Protein AF-A0A1V2YC68-F1 (afdb_monomer)

Mean predicted aligned error: 4.71 Å

Structure (mmCIF, N/CA/C/O backbone):
data_AF-A0A1V2YC68-F1
#
_entry.id   AF-A0A1V2YC68-F1
#
loop_
_atom_site.group_PDB
_atom_site.id
_atom_site.type_symbol
_atom_site.label_atom_id
_atom_site.label_alt_id
_atom_site.label_comp_id
_atom_site.label_asym_id
_atom_site.label_entity_id
_atom_site.label_seq_id
_atom_site.pdbx_PDB_ins_code
_atom_site.Cartn_x
_atom_site.Cartn_y
_atom_site.Cartn_z
_atom_site.occupancy
_atom_site.B_iso_or_equiv
_atom_site.auth_seq_id
_atom_site.auth_comp_id
_atom_site.auth_asym_id
_atom_site.auth_atom_id
_atom_site.pdbx_PDB_model_num
ATOM 1 N N . MET A 1 1 ? 6.110 22.430 -23.382 1.00 54.34 1 MET A N 1
ATOM 2 C CA . MET A 1 1 ? 4.804 21.803 -23.679 1.00 54.34 1 MET A CA 1
ATOM 3 C C . MET A 1 1 ? 4.630 20.615 -22.750 1.00 54.34 1 MET A C 1
ATOM 5 O O . MET A 1 1 ? 5.574 19.846 -22.605 1.00 54.34 1 MET A O 1
ATOM 9 N N . SER A 1 2 ? 3.486 20.518 -22.074 1.00 73.69 2 SER A N 1
ATOM 10 C CA . SER A 1 2 ? 3.142 19.363 -21.235 1.00 73.69 2 SER A CA 1
ATOM 11 C C . SER A 1 2 ? 2.973 18.129 -22.126 1.00 73.69 2 SER A C 1
ATOM 13 O O . SER A 1 2 ? 2.282 18.216 -23.138 1.00 73.69 2 SER A O 1
ATOM 15 N N . LYS A 1 3 ? 3.632 17.015 -21.791 1.00 78.12 3 LYS A N 1
ATOM 16 C CA . LYS A 1 3 ? 3.426 15.729 -22.472 1.00 78.12 3 LYS A CA 1
ATOM 17 C C . LYS A 1 3 ? 2.220 15.021 -21.865 1.00 78.12 3 LYS A C 1
ATOM 19 O O . LYS A 1 3 ? 2.013 15.072 -20.653 1.00 78.12 3 LYS A O 1
ATOM 24 N N . THR A 1 4 ? 1.449 14.327 -22.689 1.00 88.31 4 THR A N 1
ATOM 25 C CA . THR A 1 4 ? 0.332 13.497 -22.229 1.00 88.31 4 THR A CA 1
ATOM 26 C C . THR A 1 4 ? 0.833 12.260 -21.475 1.00 88.31 4 THR A C 1
ATOM 28 O O . THR A 1 4 ? 1.959 11.797 -21.672 1.00 88.31 4 THR A O 1
ATOM 31 N N . SER A 1 5 ? -0.026 11.664 -20.640 1.00 80.19 5 SER A N 1
ATOM 32 C CA . SER A 1 5 ? 0.285 10.403 -19.941 1.00 80.19 5 SER A CA 1
ATOM 33 C C . SER A 1 5 ? 0.699 9.286 -20.913 1.00 80.19 5 SER A C 1
ATOM 35 O O . SER A 1 5 ? 1.611 8.510 -20.627 1.00 80.19 5 SER A O 1
ATOM 37 N N . LYS A 1 6 ? 0.082 9.239 -22.101 1.00 82.56 6 LYS A N 1
ATOM 38 C CA . LYS A 1 6 ? 0.403 8.253 -23.139 1.00 82.56 6 LYS A CA 1
ATOM 39 C C . LYS A 1 6 ? 1.816 8.448 -23.693 1.00 82.56 6 LYS A C 1
ATOM 41 O O . LYS A 1 6 ? 2.565 7.482 -23.779 1.00 82.56 6 LYS A O 1
ATOM 46 N N . GLU A 1 7 ? 2.194 9.685 -24.004 1.00 85.81 7 GLU A N 1
ATOM 47 C CA . GLU A 1 7 ? 3.536 10.011 -24.507 1.00 85.81 7 GLU A CA 1
ATOM 48 C C . GLU A 1 7 ? 4.626 9.801 -23.452 1.00 85.81 7 GLU A C 1
ATOM 50 O O . GLU A 1 7 ? 5.757 9.457 -23.794 1.00 85.81 7 GLU A O 1
ATOM 55 N N . ALA A 1 8 ? 4.299 9.988 -22.170 1.00 81.94 8 ALA A N 1
ATOM 56 C CA . ALA A 1 8 ? 5.217 9.690 -21.077 1.00 81.94 8 ALA A CA 1
ATOM 57 C C . ALA A 1 8 ? 5.533 8.187 -21.000 1.00 81.94 8 ALA A C 1
ATOM 59 O O . ALA A 1 8 ? 6.696 7.824 -20.846 1.00 81.94 8 ALA A O 1
ATOM 60 N N . LYS A 1 9 ? 4.530 7.313 -21.180 1.00 77.94 9 LYS A N 1
ATOM 61 C CA . LYS A 1 9 ? 4.709 5.847 -21.157 1.00 77.94 9 LYS A CA 1
ATOM 62 C C . LYS A 1 9 ? 5.584 5.324 -22.296 1.00 77.94 9 LYS A C 1
ATOM 64 O O . LYS A 1 9 ? 6.279 4.331 -22.123 1.00 77.94 9 LYS A O 1
ATOM 69 N N . THR A 1 10 ? 5.558 5.976 -23.455 1.00 81.50 10 THR A N 1
ATOM 70 C CA . THR A 1 10 ? 6.338 5.570 -24.636 1.00 81.50 10 THR A CA 1
ATOM 71 C C . THR A 1 10 ? 7.649 6.339 -24.771 1.00 81.50 10 THR A C 1
ATOM 73 O O . THR A 1 10 ? 8.240 6.372 -25.849 1.00 81.50 10 THR A O 1
ATOM 76 N N . TYR A 1 11 ? 8.096 7.018 -23.715 1.00 85.88 11 TYR A N 1
ATOM 77 C CA . TYR A 1 11 ? 9.286 7.847 -23.792 1.00 85.88 11 TYR A CA 1
ATOM 78 C C . TYR A 1 11 ? 10.543 6.981 -23.930 1.00 85.88 11 TYR A C 1
ATOM 80 O O . TYR A 1 11 ? 10.896 6.254 -23.009 1.00 85.88 11 TYR A O 1
ATOM 88 N N . GLU A 1 12 ? 11.241 7.088 -25.065 1.00 82.00 12 GLU A N 1
ATOM 89 C CA . GLU A 1 12 ? 12.400 6.238 -25.400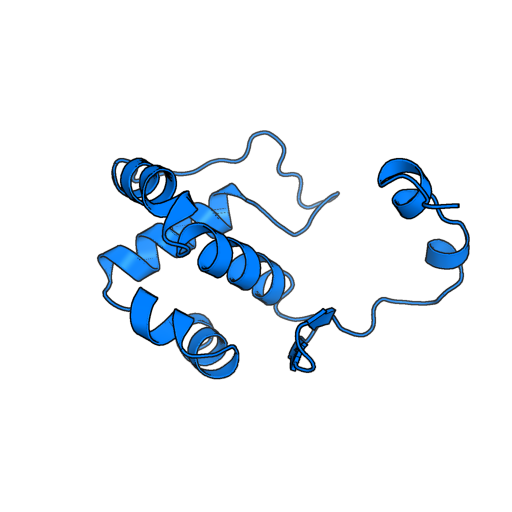 1.00 82.00 12 GLU A CA 1
ATOM 90 C C . GLU A 1 12 ? 13.488 6.212 -24.322 1.00 82.00 12 GLU A C 1
ATOM 92 O O . GLU A 1 12 ? 14.072 5.161 -24.071 1.00 82.00 12 GLU A O 1
ATOM 97 N N . LYS A 1 13 ? 13.711 7.322 -23.600 1.00 81.62 13 LYS A N 1
ATOM 98 C CA . LYS A 1 13 ? 14.708 7.322 -22.519 1.00 81.62 13 LYS A CA 1
ATOM 99 C C . LYS A 1 13 ? 14.389 6.313 -21.415 1.00 81.62 13 LYS A C 1
ATOM 101 O O . LYS A 1 13 ? 15.320 5.803 -20.814 1.00 81.62 13 LYS A O 1
ATOM 106 N N . LEU A 1 14 ? 13.121 5.960 -21.189 1.00 78.69 14 LEU A N 1
ATOM 107 C CA . LEU A 1 14 ? 12.759 4.918 -20.221 1.00 78.69 14 LEU A CA 1
ATOM 108 C C . LEU A 1 14 ? 13.370 3.556 -20.576 1.00 78.69 14 LEU A C 1
ATOM 110 O O . LEU A 1 14 ? 13.667 2.786 -19.674 1.00 78.69 14 LEU A O 1
ATOM 114 N N . LYS A 1 15 ? 13.602 3.272 -21.864 1.00 78.81 15 LYS A N 1
ATOM 115 C CA . LYS A 1 15 ? 14.244 2.026 -22.309 1.00 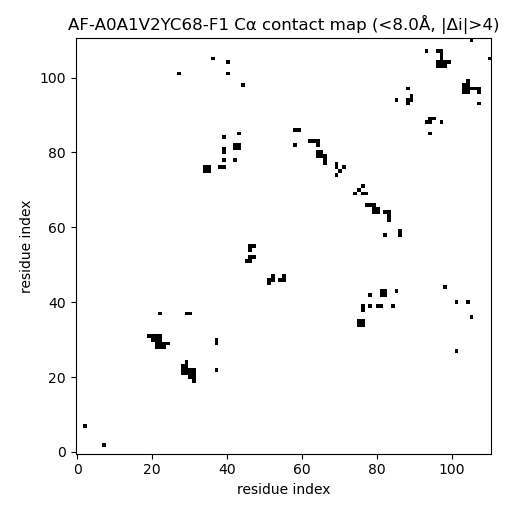78.81 15 LYS A CA 1
ATOM 116 C C . LYS A 1 15 ? 15.766 2.063 -22.170 1.00 78.81 15 LYS A C 1
ATOM 118 O O . LYS A 1 15 ? 16.393 1.015 -22.092 1.00 78.81 15 LYS A O 1
ATOM 123 N N . THR A 1 16 ? 16.363 3.255 -22.162 1.00 84.69 16 THR A N 1
ATOM 124 C CA . THR A 1 16 ? 17.825 3.442 -22.151 1.00 84.69 16 THR A CA 1
ATOM 125 C C . THR A 1 16 ? 18.376 3.901 -20.799 1.00 84.69 16 THR A C 1
ATOM 127 O O . THR A 1 16 ? 19.585 4.038 -20.656 1.00 84.69 16 THR A O 1
ATOM 130 N N . SER A 1 17 ? 17.517 4.200 -19.822 1.00 83.50 17 SER A N 1
ATOM 131 C CA . SER A 1 17 ? 17.899 4.800 -18.534 1.00 83.50 17 SER A CA 1
ATOM 132 C C . SER A 1 17 ? 18.288 3.792 -17.446 1.00 83.50 17 SER A C 1
ATOM 134 O O . SER A 1 17 ? 18.509 4.202 -16.310 1.00 83.50 17 SER A O 1
ATOM 136 N N . GLY A 1 18 ? 18.427 2.511 -17.793 1.00 86.06 18 GLY A N 1
ATOM 137 C CA . GLY A 1 18 ? 18.744 1.447 -16.842 1.00 86.06 18 GLY A CA 1
ATOM 138 C C . GLY A 1 18 ? 17.518 0.963 -16.070 1.00 86.06 18 GLY A C 1
ATOM 139 O O . GLY A 1 18 ? 16.378 1.259 -16.428 1.00 86.06 18 GLY A O 1
ATOM 140 N N . GLU A 1 19 ? 17.766 0.179 -15.026 1.00 87.75 19 GLU A N 1
ATOM 141 C CA . GLU A 1 19 ? 16.708 -0.376 -14.188 1.00 87.75 19 GLU A CA 1
ATOM 142 C C . GLU A 1 19 ? 16.140 0.674 -13.228 1.00 87.75 19 GLU A C 1
ATOM 144 O O . GLU A 1 19 ? 16.798 1.651 -12.856 1.00 87.75 19 GLU A O 1
ATOM 149 N N . LEU A 1 20 ? 14.888 0.468 -12.818 1.00 88.44 20 LEU A N 1
ATOM 150 C CA . LEU A 1 20 ? 14.289 1.258 -11.753 1.00 88.44 20 LEU A CA 1
ATOM 151 C C . LEU A 1 20 ? 15.129 1.071 -10.478 1.00 88.44 20 LEU A C 1
ATOM 153 O O . LEU A 1 20 ? 15.502 -0.048 -10.152 1.00 88.44 20 LEU A O 1
ATOM 157 N N . ALA A 1 21 ? 15.431 2.158 -9.766 1.00 90.50 21 ALA A N 1
ATOM 158 C CA . ALA A 1 21 ? 16.246 2.094 -8.548 1.00 90.50 21 ALA A CA 1
ATOM 159 C C . ALA A 1 21 ? 15.404 2.164 -7.265 1.00 90.50 21 ALA A C 1
ATOM 161 O O . ALA A 1 21 ? 15.692 1.480 -6.290 1.00 90.50 21 ALA A O 1
ATOM 162 N N . LYS A 1 22 ? 14.386 3.034 -7.257 1.00 93.31 22 LYS A N 1
ATOM 163 C CA . LYS A 1 22 ? 13.478 3.284 -6.130 1.00 93.31 22 LYS A CA 1
ATOM 164 C C . LYS A 1 22 ? 12.297 4.137 -6.579 1.00 93.31 22 LYS A C 1
ATOM 166 O O . LYS A 1 22 ? 12.371 4.795 -7.621 1.00 93.31 22 LYS A O 1
ATOM 171 N N . PHE A 1 23 ? 11.261 4.206 -5.753 1.00 94.19 23 PHE A N 1
ATOM 172 C CA . PHE A 1 23 ? 10.265 5.272 -5.840 1.00 94.19 23 PHE A CA 1
ATOM 173 C C . PHE A 1 23 ? 10.591 6.367 -4.822 1.00 94.19 23 PHE A C 1
ATOM 175 O O . PHE A 1 23 ? 11.131 6.091 -3.755 1.00 94.19 23 PHE A O 1
ATOM 182 N N . GLN A 1 24 ? 10.270 7.619 -5.145 1.00 94.38 24 GLN A N 1
ATOM 183 C CA . GLN A 1 24 ? 10.401 8.732 -4.209 1.00 94.38 24 GLN A CA 1
ATOM 184 C C . GLN A 1 24 ? 9.106 9.536 -4.185 1.00 94.38 24 GLN A C 1
ATOM 186 O O . GLN A 1 24 ? 8.622 9.986 -5.224 1.00 94.38 24 GLN A O 1
ATOM 191 N N . TYR A 1 25 ? 8.561 9.738 -2.991 1.00 93.38 25 TYR A N 1
ATOM 192 C CA . TYR A 1 25 ? 7.343 10.510 -2.777 1.00 93.38 25 TYR A CA 1
ATOM 193 C C . TYR A 1 25 ? 7.479 11.346 -1.508 1.00 93.38 25 TYR A C 1
ATOM 195 O O . TYR A 1 25 ? 7.873 10.830 -0.470 1.00 93.38 25 TYR A O 1
ATOM 203 N N . ASN A 1 26 ? 7.196 12.650 -1.5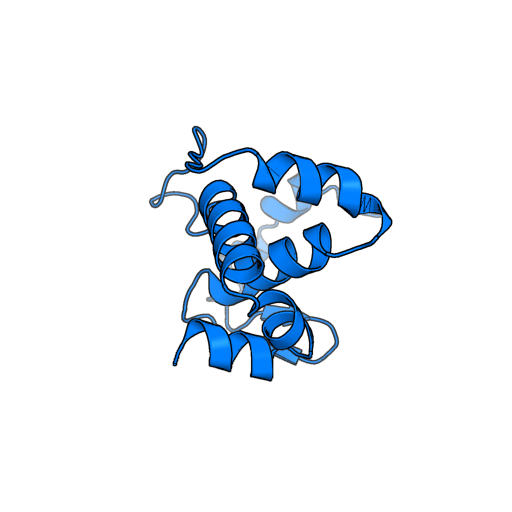85 1.00 89.38 26 ASN A N 1
ATOM 204 C CA . ASN A 1 26 ? 7.346 13.589 -0.463 1.00 89.38 26 ASN A CA 1
ATOM 205 C C . ASN A 1 26 ? 8.708 13.502 0.258 1.00 89.38 26 ASN A C 1
ATOM 207 O O . ASN A 1 26 ? 8.777 13.604 1.479 1.00 89.38 26 ASN A O 1
ATOM 211 N N . LYS A 1 27 ? 9.799 13.340 -0.508 1.00 91.38 27 LYS A N 1
ATOM 212 C CA . LYS A 1 27 ? 11.180 13.149 -0.009 1.00 91.38 27 LYS A CA 1
ATOM 213 C C . LYS A 1 27 ? 11.406 11.856 0.791 1.00 91.38 27 LYS A C 1
ATOM 215 O O . LYS A 1 27 ? 12.466 11.701 1.387 1.00 91.38 27 LYS A O 1
ATOM 220 N N . VAL A 1 28 ? 10.446 10.937 0.776 1.00 91.62 28 VAL A N 1
ATOM 221 C CA . VAL A 1 28 ? 10.588 9.584 1.312 1.00 91.62 28 VAL A CA 1
ATOM 222 C C . VAL A 1 28 ? 10.936 8.644 0.172 1.00 91.62 28 VAL A C 1
ATOM 224 O O . VAL A 1 28 ? 10.258 8.622 -0.860 1.00 91.62 28 VAL A O 1
ATOM 227 N N . ASP A 1 29 ? 11.994 7.871 0.377 1.00 94.19 29 ASP A N 1
ATOM 228 C CA . ASP A 1 29 ? 12.405 6.817 -0.535 1.00 94.19 29 ASP A CA 1
ATOM 229 C C . ASP A 1 29 ? 11.679 5.506 -0.202 1.00 94.19 29 ASP A C 1
ATOM 231 O O . ASP A 1 29 ? 11.542 5.101 0.956 1.00 94.19 29 ASP A O 1
ATOM 235 N N . TRP A 1 30 ? 11.231 4.828 -1.250 1.00 95.31 30 TRP A N 1
ATOM 236 C CA . TRP A 1 30 ? 10.573 3.534 -1.195 1.00 95.31 30 TRP A CA 1
ATOM 237 C C . TRP A 1 30 ? 11.378 2.527 -2.003 1.00 95.31 30 TRP A C 1
ATOM 239 O O . TRP A 1 30 ? 11.672 2.747 -3.181 1.00 95.31 30 TRP A O 1
ATOM 249 N N . GLU A 1 31 ? 11.728 1.429 -1.344 1.00 92.00 31 GLU A N 1
ATOM 250 C CA . GLU A 1 31 ? 12.427 0.303 -1.950 1.00 92.00 31 GLU A CA 1
ATOM 251 C C . GLU A 1 31 ? 11.551 -0.381 -3.003 1.00 92.00 31 GLU A C 1
ATOM 253 O O . GLU A 1 31 ? 10.325 -0.244 -3.012 1.00 92.00 31 GLU A O 1
ATOM 258 N N . LEU A 1 32 ? 12.196 -1.106 -3.916 1.00 92.56 32 LEU A N 1
ATOM 259 C CA . LEU A 1 32 ? 11.496 -1.866 -4.950 1.00 92.56 32 LEU A CA 1
ATOM 260 C C . LEU A 1 32 ? 10.932 -3.187 -4.449 1.00 92.56 32 LEU A C 1
ATOM 262 O O . LEU A 1 32 ? 10.121 -3.790 -5.142 1.00 92.56 32 LEU A O 1
ATOM 266 N N . GLU A 1 33 ? 11.354 -3.622 -3.266 1.00 92.06 33 GLU A N 1
ATOM 267 C CA . GLU A 1 33 ? 10.845 -4.812 -2.613 1.00 92.06 33 GLU A CA 1
ATOM 268 C C . GLU A 1 33 ? 10.314 -4.450 -1.216 1.00 92.06 33 GLU A C 1
ATOM 270 O O . GLU A 1 33 ? 10.987 -3.728 -0.480 1.00 92.06 33 GLU A O 1
ATOM 275 N N . PRO A 1 34 ? 9.113 -4.924 -0.841 1.00 93.19 34 PRO A N 1
ATOM 276 C CA . PRO A 1 34 ? 8.185 -5.697 -1.670 1.00 93.19 34 PRO A CA 1
ATOM 277 C C . PRO A 1 34 ? 7.573 -4.874 -2.815 1.00 93.19 34 PRO A C 1
ATOM 279 O O . PRO A 1 34 ? 7.172 -3.725 -2.622 1.00 93.19 34 PRO A O 1
ATOM 282 N N . LYS A 1 35 ? 7.445 -5.489 -3.996 1.00 91.31 35 LYS A N 1
ATOM 283 C CA . LYS A 1 35 ? 7.054 -4.817 -5.256 1.00 91.31 35 LYS A CA 1
ATOM 284 C C . LYS A 1 35 ? 5.794 -3.952 -5.198 1.00 91.31 35 LYS A C 1
ATOM 286 O O . LYS A 1 35 ? 5.725 -2.938 -5.891 1.00 91.31 35 LYS A O 1
ATOM 291 N N . THR A 1 36 ? 4.791 -4.346 -4.414 1.00 94.00 36 THR A N 1
ATOM 292 C CA . THR A 1 36 ? 3.499 -3.640 -4.348 1.00 94.00 36 THR A CA 1
ATOM 293 C C . THR A 1 36 ? 3.432 -2.614 -3.222 1.00 94.00 36 THR A C 1
ATOM 295 O O . THR A 1 36 ? 2.569 -1.740 -3.256 1.00 94.00 36 THR A O 1
ATOM 298 N N . LEU A 1 37 ? 4.362 -2.662 -2.262 1.00 95.50 37 LEU A N 1
ATOM 299 C CA . LEU A 1 37 ? 4.275 -1.956 -0.982 1.00 95.50 37 LEU A CA 1
ATOM 300 C C . LEU A 1 37 ? 4.022 -0.450 -1.153 1.00 95.50 37 LEU A C 1
ATOM 302 O O . LEU A 1 37 ? 3.160 0.126 -0.492 1.00 95.50 37 LEU A O 1
ATOM 306 N N . PHE A 1 38 ? 4.749 0.193 -2.069 1.00 95.62 38 PHE A N 1
ATOM 307 C CA . PHE A 1 38 ? 4.574 1.618 -2.349 1.00 95.62 38 PHE A CA 1
ATOM 308 C C . PHE A 1 38 ? 3.202 1.936 -2.962 1.00 95.62 38 PHE A C 1
ATOM 310 O O . PHE A 1 38 ? 2.546 2.900 -2.566 1.00 95.62 38 PHE A O 1
ATOM 317 N N . TYR A 1 39 ? 2.754 1.135 -3.930 1.00 94.69 39 TYR A N 1
ATOM 318 C CA . TYR A 1 39 ? 1.484 1.374 -4.613 1.00 94.69 39 TYR A CA 1
ATOM 319 C C . TYR A 1 39 ? 0.286 1.086 -3.709 1.00 94.69 39 TYR A C 1
ATOM 321 O O . TYR A 1 39 ? -0.660 1.875 -3.697 1.00 94.69 39 TYR A O 1
ATOM 329 N N . ASP A 1 40 ? 0.351 0.026 -2.908 1.00 96.25 40 ASP A N 1
ATOM 330 C CA . ASP A 1 40 ? -0.661 -0.285 -1.901 1.00 96.25 40 ASP A CA 1
ATOM 331 C C . ASP A 1 40 ? -0.801 0.865 -0.897 1.00 96.25 40 ASP A C 1
ATOM 333 O O . ASP A 1 40 ? -1.917 1.311 -0.613 1.00 96.25 40 ASP A O 1
ATOM 337 N N . TRP A 1 41 ? 0.323 1.421 -0.429 1.00 96.69 41 TRP A N 1
ATOM 338 C CA . TRP A 1 41 ? 0.328 2.600 0.435 1.00 96.69 41 TRP A CA 1
ATOM 339 C C . TRP A 1 41 ? -0.360 3.800 -0.222 1.00 96.69 41 TRP A C 1
ATOM 341 O O . TRP A 1 41 ? -1.212 4.430 0.409 1.00 96.69 41 TRP A O 1
ATOM 351 N N . LEU A 1 42 ? -0.048 4.110 -1.487 1.00 95.94 42 LEU A N 1
ATOM 352 C CA . LEU A 1 42 ? -0.694 5.212 -2.211 1.00 95.94 42 LEU A CA 1
ATOM 353 C C . LEU A 1 42 ? -2.215 5.029 -2.293 1.00 95.94 42 LEU A C 1
ATOM 355 O O . LEU A 1 42 ? -2.957 5.980 -2.038 1.00 95.94 42 LEU A O 1
ATOM 359 N N . TYR A 1 43 ? -2.681 3.819 -2.609 1.00 95.56 43 TYR A N 1
ATOM 360 C CA . TYR A 1 43 ? -4.109 3.500 -2.681 1.00 95.56 43 TYR A CA 1
ATOM 361 C C . TYR A 1 43 ? -4.802 3.664 -1.329 1.00 95.56 43 TYR A C 1
ATOM 363 O O . TYR A 1 43 ? -5.843 4.318 -1.241 1.00 95.56 43 TYR A O 1
ATOM 371 N N . ILE A 1 44 ? -4.211 3.113 -0.270 1.00 97.19 44 ILE A N 1
ATOM 372 C CA . ILE A 1 44 ? -4.759 3.180 1.088 1.00 97.19 44 ILE A CA 1
ATOM 373 C C . ILE A 1 44 ? -4.841 4.631 1.571 1.00 97.19 44 ILE A C 1
ATOM 375 O O . ILE A 1 44 ? -5.866 5.036 2.124 1.00 97.19 44 ILE A O 1
ATOM 379 N N . ASN A 1 45 ? -3.807 5.438 1.318 1.00 96.88 45 ASN A N 1
ATOM 380 C CA . ASN A 1 45 ? -3.812 6.861 1.660 1.00 96.88 45 ASN A CA 1
ATOM 381 C C . ASN A 1 45 ? -4.888 7.615 0.880 1.00 96.88 45 ASN A C 1
ATOM 383 O O . ASN A 1 45 ? -5.652 8.369 1.477 1.00 96.88 45 ASN A O 1
ATOM 387 N N . ALA A 1 46 ? -4.997 7.377 -0.430 1.00 96.50 46 ALA A N 1
ATOM 388 C CA . ALA A 1 46 ? -6.006 8.021 -1.263 1.00 96.50 46 ALA A CA 1
ATOM 389 C C . ALA A 1 46 ? -7.432 7.692 -0.795 1.00 96.50 46 ALA A C 1
ATOM 391 O O . ALA A 1 46 ? -8.248 8.602 -0.651 1.00 96.50 46 ALA A O 1
ATOM 392 N N . LEU A 1 47 ? -7.734 6.422 -0.507 1.00 96.69 47 LEU A N 1
ATOM 393 C CA . LEU A 1 47 ? -9.041 5.998 0.013 1.00 96.69 47 LEU A CA 1
ATOM 394 C C . LEU A 1 47 ? -9.362 6.590 1.390 1.00 96.69 47 LEU A C 1
ATOM 396 O O . LEU A 1 47 ? -10.531 6.788 1.710 1.00 96.69 47 LEU A O 1
ATOM 400 N N . SER A 1 48 ? -8.339 6.893 2.189 1.00 97.00 48 SER A N 1
ATOM 401 C CA . SER A 1 48 ? -8.495 7.450 3.537 1.00 97.00 48 SER A CA 1
ATOM 402 C C . SER A 1 48 ? -8.742 8.959 3.566 1.00 97.00 48 SER A C 1
ATOM 404 O O . SER A 1 48 ? -9.018 9.503 4.632 1.00 97.00 48 SER A O 1
ATOM 406 N N . LEU A 1 49 ? -8.653 9.650 2.424 1.00 97.00 49 LEU A N 1
ATOM 407 C CA . LEU A 1 49 ? -8.988 11.071 2.334 1.00 97.00 49 LEU A CA 1
ATOM 408 C C . LEU A 1 49 ? -10.495 11.286 2.529 1.00 97.00 49 LEU A C 1
ATOM 410 O O . LEU A 1 49 ? -11.307 10.554 1.962 1.00 97.00 49 LEU A O 1
ATOM 414 N N . ASP A 1 50 ? -10.879 12.354 3.234 1.00 97.06 50 ASP A N 1
ATOM 415 C CA . ASP A 1 50 ? -12.290 12.659 3.527 1.00 97.06 50 ASP A CA 1
ATOM 416 C C . ASP A 1 50 ? -13.168 12.745 2.271 1.00 97.06 50 ASP A C 1
ATOM 418 O O . ASP A 1 50 ? -14.302 12.264 2.263 1.00 97.06 50 ASP A O 1
ATOM 422 N N . ILE A 1 51 ? -12.627 13.282 1.172 1.00 97.69 51 ILE A N 1
ATOM 423 C CA . ILE A 1 51 ? -13.329 13.362 -0.117 1.00 97.69 51 ILE A CA 1
ATOM 424 C C . ILE A 1 51 ? -13.708 11.978 -0.675 1.00 97.69 51 ILE A C 1
ATOM 426 O O . ILE A 1 51 ? -14.732 11.831 -1.342 1.00 97.69 51 ILE A O 1
ATOM 430 N N . ASN A 1 52 ? -12.933 10.945 -0.341 1.00 97.75 52 ASN A N 1
ATOM 431 C CA . ASN A 1 52 ? -13.117 9.569 -0.796 1.00 97.75 52 ASN A CA 1
ATOM 432 C C . ASN A 1 52 ? -13.819 8.681 0.238 1.00 97.75 52 ASN A C 1
ATOM 434 O O . ASN A 1 52 ? -14.057 7.504 -0.032 1.00 97.75 52 ASN A O 1
ATOM 438 N N . LYS A 1 53 ? -14.230 9.228 1.389 1.00 95.38 53 LYS A N 1
ATOM 439 C CA . LYS A 1 53 ? -14.876 8.468 2.471 1.00 95.38 53 LYS A CA 1
ATOM 440 C C . LYS A 1 53 ? -16.112 7.691 2.012 1.00 95.38 53 LYS A C 1
ATOM 442 O O . LYS A 1 53 ? -16.367 6.591 2.488 1.00 95.38 53 LYS A O 1
ATOM 447 N N . HIS A 1 54 ? -16.862 8.234 1.056 1.00 97.50 54 HIS A N 1
ATOM 448 C CA . HIS A 1 54 ? -18.010 7.551 0.459 1.00 97.50 54 HIS A CA 1
ATOM 449 C C . HIS A 1 54 ? -17.611 6.270 -0.304 1.00 97.50 54 HIS A C 1
ATOM 451 O O . HIS A 1 54 ? -18.331 5.277 -0.238 1.00 97.50 54 HIS A O 1
ATOM 457 N N . LEU A 1 55 ? -16.454 6.263 -0.976 1.00 97.25 55 LEU A N 1
ATOM 458 C CA . LEU A 1 55 ? -15.901 5.081 -1.646 1.00 97.25 55 LEU A CA 1
ATOM 459 C C . LEU A 1 55 ? -15.379 4.069 -0.626 1.00 97.25 55 LEU A C 1
ATOM 461 O O . LEU A 1 55 ? -15.664 2.881 -0.746 1.00 97.25 55 LEU A O 1
ATOM 465 N N . ALA A 1 56 ? -14.664 4.547 0.395 1.00 97.00 56 ALA A N 1
ATOM 466 C CA . ALA A 1 56 ? -14.171 3.713 1.486 1.00 97.00 56 ALA A CA 1
ATOM 467 C C . ALA A 1 56 ? -15.313 2.988 2.213 1.00 97.00 56 ALA A C 1
ATOM 469 O O . ALA A 1 56 ? -15.239 1.781 2.414 1.00 97.00 56 ALA A O 1
ATOM 470 N N . ASN A 1 57 ? -16.405 3.689 2.530 1.00 97.31 57 ASN A N 1
ATOM 471 C CA . ASN A 1 57 ? -17.581 3.074 3.148 1.00 97.31 57 ASN A CA 1
ATOM 472 C C . ASN A 1 57 ? -18.191 1.984 2.261 1.00 97.31 57 ASN A C 1
ATOM 474 O O . ASN A 1 57 ? -18.525 0.915 2.759 1.00 97.31 57 ASN A O 1
ATOM 478 N N . LYS A 1 58 ? -18.273 2.226 0.949 1.00 97.94 58 LYS A N 1
ATOM 479 C CA . LYS A 1 58 ? -18.813 1.253 -0.003 1.00 97.94 58 LYS A CA 1
ATOM 480 C C . LYS A 1 58 ? -17.939 0.002 -0.109 1.00 97.94 58 LYS A C 1
ATOM 482 O O . LYS A 1 58 ? -18.462 -1.096 -0.227 1.00 97.94 58 LYS A O 1
ATOM 487 N N . LEU A 1 59 ? -16.614 0.148 -0.039 1.00 97.06 59 LEU A N 1
ATOM 488 C CA . LEU A 1 59 ? -15.679 -0.984 -0.003 1.00 97.06 59 LEU A CA 1
ATOM 489 C C . LEU A 1 59 ? -15.928 -1.897 1.205 1.00 97.06 59 LEU A C 1
ATOM 491 O O . LEU A 1 59 ? -15.828 -3.112 1.072 1.00 97.06 59 LEU A O 1
ATOM 495 N N . LEU A 1 60 ? -16.285 -1.337 2.365 1.00 97.56 60 LEU A N 1
ATOM 496 C CA . LEU A 1 60 ? -16.513 -2.113 3.591 1.00 97.56 60 LEU A CA 1
ATOM 497 C C . LEU A 1 60 ? -17.725 -3.057 3.513 1.00 97.56 60 LEU A C 1
ATOM 499 O O . LEU A 1 60 ? -17.797 -3.991 4.315 1.00 97.56 60 LEU A O 1
ATOM 503 N N . GLU A 1 61 ? -18.630 -2.840 2.553 1.00 98.19 61 GLU A N 1
ATOM 504 C CA . GLU A 1 61 ? -19.800 -3.687 2.276 1.00 98.19 61 GLU A CA 1
ATOM 505 C C . GLU A 1 61 ? -19.438 -5.028 1.608 1.00 98.19 61 GLU A C 1
ATOM 507 O O . GLU A 1 61 ? -20.297 -5.901 1.501 1.00 98.19 61 GLU A O 1
ATOM 512 N N . TYR A 1 62 ? -18.187 -5.212 1.167 1.00 97.75 62 TYR A N 1
ATOM 513 C CA . TYR A 1 62 ? -17.736 -6.404 0.445 1.00 97.75 62 TYR A CA 1
ATOM 514 C C . TYR A 1 62 ? -16.654 -7.173 1.206 1.00 97.75 62 TYR A C 1
ATOM 516 O O . TYR A 1 62 ? -15.834 -6.600 1.925 1.00 97.75 62 TYR A O 1
ATOM 524 N N . ASP A 1 63 ? -16.626 -8.490 0.993 1.00 96.12 63 ASP A N 1
ATOM 525 C CA . ASP A 1 63 ? -15.649 -9.402 1.603 1.00 96.12 63 ASP A CA 1
ATOM 526 C C . ASP A 1 63 ? -14.599 -9.927 0.615 1.00 96.12 63 ASP A C 1
ATOM 528 O O . ASP A 1 63 ? -13.544 -10.403 1.029 1.00 96.12 63 ASP A O 1
ATOM 532 N N . ALA A 1 64 ? -14.872 -9.839 -0.689 1.00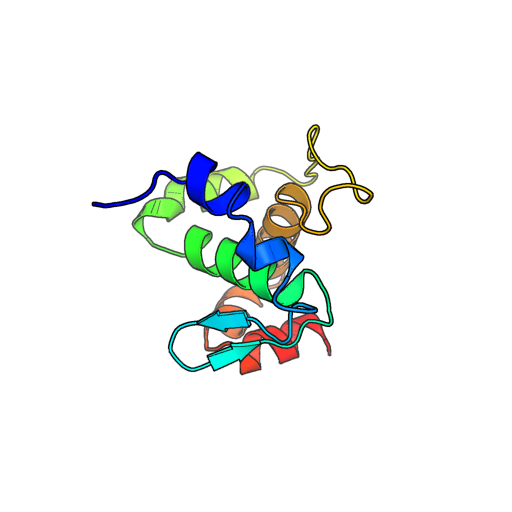 96.06 64 ALA A N 1
ATOM 533 C CA . ALA A 1 64 ? -14.007 -10.356 -1.741 1.00 96.06 64 ALA A CA 1
ATOM 534 C C . ALA A 1 64 ? -13.817 -9.320 -2.850 1.00 96.06 64 ALA A C 1
ATOM 536 O O . ALA A 1 64 ? -14.765 -8.655 -3.269 1.00 96.06 64 ALA A O 1
ATOM 537 N N . PHE A 1 65 ? -12.582 -9.219 -3.340 1.00 96.62 65 PHE A N 1
ATOM 538 C CA . PHE A 1 65 ? -12.174 -8.262 -4.360 1.00 96.62 65 PHE A CA 1
ATOM 539 C C . PHE A 1 65 ? -11.409 -8.997 -5.451 1.00 96.62 65 PHE A C 1
ATOM 541 O O . PHE A 1 65 ? -10.517 -9.796 -5.167 1.00 96.62 65 PHE A O 1
ATOM 548 N N . THR A 1 66 ? -11.744 -8.712 -6.704 1.00 95.00 66 THR A N 1
ATOM 549 C CA . THR A 1 66 ? -11.082 -9.290 -7.875 1.00 95.00 66 THR A CA 1
ATOM 550 C C . THR A 1 66 ? -10.837 -8.206 -8.904 1.00 95.00 66 THR A C 1
ATOM 552 O O . THR A 1 66 ? -11.677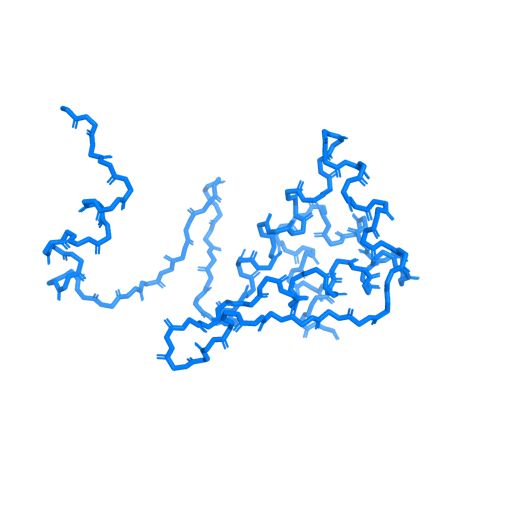 -7.325 -9.083 1.00 95.00 66 THR A O 1
ATOM 555 N N . ASP A 1 67 ? -9.715 -8.297 -9.603 1.00 94.12 67 ASP A N 1
ATOM 556 C CA . ASP A 1 67 ? -9.356 -7.381 -10.677 1.00 94.12 67 ASP A CA 1
ATOM 557 C C . ASP A 1 67 ? -9.330 -8.158 -11.996 1.00 94.12 67 ASP A C 1
ATOM 559 O O . ASP A 1 67 ? -8.507 -9.054 -12.180 1.00 94.12 67 ASP A O 1
ATOM 563 N N . ILE A 1 68 ? -10.271 -7.845 -12.891 1.00 91.38 68 ILE A N 1
ATOM 564 C CA . ILE A 1 68 ? -10.397 -8.503 -14.199 1.00 91.38 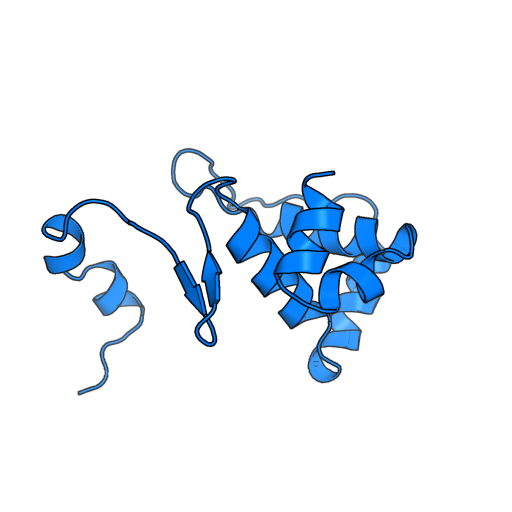68 ILE A CA 1
ATOM 565 C C . ILE A 1 68 ? -9.257 -8.120 -15.153 1.00 91.38 68 ILE A C 1
ATOM 567 O O . ILE A 1 68 ? -8.975 -8.852 -16.102 1.00 91.38 68 ILE A O 1
ATOM 571 N N . GLU A 1 69 ? -8.597 -6.986 -14.912 1.00 89.12 69 GLU A N 1
ATOM 572 C CA . GLU A 1 69 ? -7.492 -6.488 -15.731 1.00 89.12 69 GLU A CA 1
ATOM 573 C C . GLU A 1 69 ? -6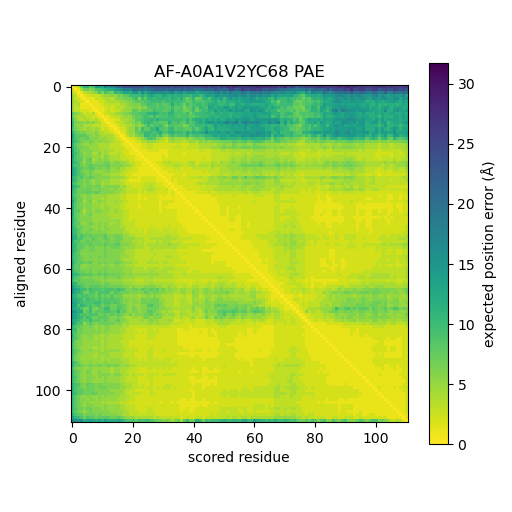.124 -6.912 -15.181 1.00 89.12 69 GLU A C 1
ATOM 575 O O . GLU A 1 69 ? -5.107 -6.741 -15.863 1.00 89.12 69 GLU A O 1
ATOM 580 N N . PHE A 1 70 ? -6.078 -7.485 -13.972 1.00 91.25 70 PHE A N 1
ATOM 581 C CA . PHE A 1 70 ? -4.826 -7.899 -13.358 1.00 91.25 70 PHE A CA 1
ATOM 582 C C . PHE A 1 70 ? -4.161 -9.025 -14.151 1.00 91.25 70 PHE A C 1
ATOM 584 O O . PHE A 1 70 ? -4.720 -10.097 -14.387 1.00 91.25 70 PHE A O 1
ATOM 591 N N . ASN A 1 71 ? -2.915 -8.770 -14.544 1.00 89.75 71 ASN A N 1
ATOM 592 C CA . ASN A 1 71 ? -2.062 -9.729 -15.218 1.00 89.75 71 ASN A CA 1
ATOM 593 C C . ASN A 1 71 ? -0.639 -9.597 -14.652 1.00 89.75 71 ASN A C 1
ATOM 595 O O . ASN A 1 71 ? 0.031 -8.617 -14.991 1.00 89.75 71 ASN A O 1
ATOM 599 N N . PRO A 1 72 ? -0.161 -10.564 -13.847 1.00 85.94 72 PRO A N 1
ATOM 600 C CA . PRO A 1 72 ? 1.143 -10.483 -13.186 1.00 85.94 72 PRO A CA 1
ATOM 601 C C . PRO A 1 72 ? 2.323 -10.422 -14.167 1.00 85.94 72 PRO A C 1
ATOM 603 O O . PRO A 1 72 ? 3.365 -9.868 -13.828 1.00 85.94 72 PRO A O 1
ATOM 606 N N . GLU A 1 73 ? 2.149 -10.903 -15.403 1.00 87.94 73 GLU A N 1
ATOM 607 C CA . GLU A 1 73 ? 3.160 -10.812 -16.467 1.00 87.94 73 GLU A CA 1
ATOM 608 C C . GLU A 1 73 ? 3.301 -9.387 -17.027 1.00 87.94 73 GLU A C 1
ATOM 610 O O . GLU A 1 73 ? 4.294 -9.056 -17.672 1.00 87.94 73 GLU A O 1
ATOM 615 N N . LYS A 1 74 ? 2.291 -8.530 -16.826 1.00 84.12 74 LYS A N 1
ATOM 616 C CA . LYS A 1 74 ? 2.247 -7.157 -17.361 1.00 84.12 74 LYS A CA 1
ATOM 617 C C . LYS A 1 74 ? 2.304 -6.084 -16.280 1.00 84.12 74 LYS A C 1
ATOM 619 O O . LYS A 1 74 ? 2.809 -4.993 -16.538 1.00 84.12 74 LYS A O 1
ATOM 624 N N . SER A 1 75 ? 1.743 -6.357 -15.108 1.00 83.56 75 SER A N 1
ATOM 625 C CA . SER A 1 75 ? 1.664 -5.434 -13.982 1.00 83.56 75 SER A CA 1
ATOM 626 C C . SER A 1 75 ? 1.744 -6.210 -12.682 1.00 83.56 75 SER A C 1
ATOM 628 O O . SER A 1 75 ? 0.987 -7.148 -12.462 1.00 83.56 75 SER A O 1
ATOM 630 N N . ILE A 1 76 ? 2.631 -5.770 -11.797 1.00 86.00 76 ILE A N 1
ATOM 631 C CA . ILE A 1 76 ? 2.774 -6.366 -10.468 1.00 86.00 76 ILE A CA 1
ATOM 632 C C . ILE A 1 76 ? 1.726 -5.806 -9.493 1.00 86.00 76 ILE A C 1
ATOM 634 O O . ILE A 1 76 ? 1.320 -6.489 -8.560 1.00 86.00 76 ILE A O 1
ATOM 638 N N . ASN A 1 77 ? 1.258 -4.575 -9.721 1.00 88.38 77 ASN A N 1
ATOM 639 C CA . ASN A 1 77 ? 0.256 -3.940 -8.869 1.00 88.38 77 ASN A CA 1
ATOM 640 C C . ASN A 1 77 ? -1.148 -4.452 -9.207 1.00 88.38 77 ASN A C 1
ATOM 642 O O . ASN A 1 77 ? -1.482 -4.572 -10.389 1.00 88.38 77 ASN A O 1
ATOM 646 N N . CYS A 1 78 ? -1.951 -4.692 -8.168 1.00 92.06 78 CYS A N 1
ATOM 647 C CA . CYS A 1 78 ? -3.328 -5.173 -8.254 1.00 92.06 78 CYS A CA 1
ATOM 648 C C . CYS A 1 78 ? -4.244 -4.298 -7.391 1.00 92.06 78 CYS A C 1
ATOM 650 O O . CYS A 1 78 ? -4.158 -4.305 -6.163 1.00 92.06 78 CYS A O 1
ATOM 652 N N . GLN A 1 79 ? -5.152 -3.564 -8.025 1.00 91.31 79 GLN A N 1
ATOM 653 C CA . GLN A 1 79 ? -6.025 -2.598 -7.361 1.00 91.31 79 GLN A CA 1
ATOM 654 C C . GLN A 1 79 ? -7.017 -3.289 -6.422 1.00 91.31 79 GLN A C 1
ATOM 656 O O . GLN A 1 79 ? -7.310 -2.780 -5.338 1.00 91.31 79 GLN A O 1
ATOM 661 N N . ALA A 1 80 ? -7.501 -4.472 -6.813 1.00 95.50 80 ALA A N 1
ATOM 662 C CA . ALA A 1 80 ? -8.356 -5.289 -5.960 1.00 95.50 80 ALA A CA 1
ATOM 663 C C . ALA A 1 80 ? -7.635 -5.741 -4.685 1.00 95.50 80 ALA A C 1
ATOM 665 O O . ALA A 1 80 ? -8.247 -5.754 -3.618 1.00 95.50 80 ALA A O 1
ATOM 666 N N . TYR A 1 81 ? -6.338 -6.056 -4.770 1.00 95.94 81 TYR A N 1
ATOM 667 C CA . TYR A 1 81 ? -5.547 -6.385 -3.589 1.00 95.94 81 TYR A CA 1
ATOM 668 C C . TYR A 1 81 ? -5.423 -5.180 -2.652 1.00 95.94 81 TYR A C 1
ATOM 670 O O . TYR A 1 81 ? -5.715 -5.313 -1.466 1.00 95.94 81 TYR A O 1
ATOM 678 N N . SER A 1 82 ? -5.084 -3.992 -3.162 1.00 96.94 82 SER A N 1
ATOM 679 C CA . SER A 1 82 ? -4.982 -2.789 -2.322 1.00 96.94 82 SER A CA 1
ATOM 680 C C . SER A 1 82 ? -6.320 -2.441 -1.647 1.00 96.94 82 SER A C 1
ATOM 682 O O . SER A 1 82 ? -6.346 -2.038 -0.483 1.00 96.94 82 SER A O 1
ATOM 684 N N . ALA A 1 83 ? -7.446 -2.646 -2.343 1.00 97.19 83 ALA A N 1
ATOM 685 C CA . ALA A 1 83 ? -8.790 -2.498 -1.783 1.00 97.19 83 ALA A CA 1
ATOM 686 C C . ALA A 1 83 ? -9.076 -3.524 -0.670 1.00 97.19 83 ALA A C 1
ATOM 688 O O . ALA A 1 83 ? -9.524 -3.151 0.416 1.00 97.19 83 ALA A O 1
ATOM 689 N N . ALA A 1 84 ? -8.758 -4.801 -0.898 1.00 97.81 84 ALA A N 1
ATOM 690 C CA . ALA A 1 84 ? -8.883 -5.849 0.114 1.00 97.81 84 ALA A CA 1
ATOM 691 C C . ALA A 1 84 ? -8.003 -5.563 1.342 1.00 97.81 84 ALA A C 1
ATOM 693 O O . ALA A 1 84 ? -8.441 -5.732 2.483 1.00 97.81 84 ALA A O 1
ATOM 694 N N . LEU A 1 85 ? -6.780 -5.076 1.121 1.00 97.88 85 LEU A N 1
ATOM 695 C CA . LEU A 1 85 ? -5.851 -4.696 2.178 1.00 97.88 85 LEU A CA 1
ATOM 696 C C . LEU A 1 85 ? -6.399 -3.534 3.012 1.00 97.88 85 LEU A C 1
ATOM 698 O O . LEU A 1 85 ? -6.368 -3.606 4.240 1.00 97.88 85 LEU A O 1
ATOM 702 N N . TYR A 1 86 ? -6.970 -2.507 2.375 1.00 98.25 86 TYR A N 1
ATOM 703 C CA . TYR A 1 86 ? -7.653 -1.414 3.071 1.00 98.25 86 TYR A CA 1
ATOM 704 C C . TYR A 1 86 ? -8.756 -1.938 4.003 1.00 98.25 86 TYR A C 1
ATOM 706 O O . TYR A 1 86 ? -8.782 -1.603 5.190 1.00 98.25 86 TYR A O 1
ATOM 714 N N . VAL A 1 87 ? -9.644 -2.794 3.485 1.00 98.38 87 VAL A N 1
ATOM 715 C CA . VAL A 1 87 ? -10.755 -3.372 4.259 1.00 98.38 87 VAL A CA 1
ATOM 716 C C . VAL A 1 87 ? -10.236 -4.226 5.417 1.00 98.38 87 VAL A C 1
ATOM 718 O O . VAL A 1 87 ? -10.732 -4.105 6.538 1.00 98.38 87 VAL A O 1
ATOM 721 N N . SER A 1 88 ? -9.200 -5.035 5.182 1.00 98.06 88 SER A N 1
ATOM 722 C CA . SER A 1 88 ? -8.537 -5.838 6.217 1.00 98.06 88 SER A CA 1
ATOM 723 C C . SER A 1 88 ? -7.975 -4.964 7.341 1.00 98.06 88 SER A C 1
ATOM 725 O O . SER A 1 88 ? -8.272 -5.197 8.514 1.00 98.06 88 SER A O 1
ATOM 727 N N . LEU A 1 89 ? -7.232 -3.906 7.003 1.00 98.25 89 LEU A N 1
ATOM 728 C CA . LEU A 1 89 ? -6.678 -2.964 7.979 1.00 98.25 89 LEU A CA 1
ATOM 729 C C . LEU A 1 89 ? -7.772 -2.245 8.772 1.00 98.25 89 LEU A C 1
ATOM 731 O O . LEU A 1 89 ? -7.638 -2.091 9.988 1.00 98.25 89 LEU A O 1
ATOM 735 N N . PHE A 1 90 ? -8.850 -1.817 8.111 1.00 98.19 90 PHE A N 1
ATOM 736 C CA . PHE A 1 90 ? -9.975 -1.152 8.767 1.00 98.19 90 PHE A CA 1
ATOM 737 C C . PHE A 1 90 ? -10.649 -2.079 9.780 1.00 98.19 90 PHE A C 1
ATOM 739 O O . PHE A 1 90 ? -10.770 -1.732 10.954 1.00 98.19 90 PHE A O 1
ATOM 746 N N . ARG A 1 91 ? -11.035 -3.285 9.349 1.00 98.00 91 ARG A N 1
ATOM 747 C CA . ARG A 1 91 ? -11.745 -4.262 10.190 1.00 98.00 91 ARG A CA 1
ATOM 748 C C . ARG A 1 91 ? -10.892 -4.762 11.358 1.00 98.00 91 ARG A C 1
ATOM 750 O O . ARG A 1 91 ? -11.433 -5.082 12.409 1.00 98.00 91 ARG A O 1
ATOM 757 N N . ARG A 1 92 ? -9.567 -4.787 11.198 1.00 97.75 92 ARG A N 1
ATOM 758 C CA . ARG A 1 92 ? -8.607 -5.130 12.262 1.00 97.75 92 ARG A CA 1
ATOM 759 C C . ARG A 1 92 ? -8.279 -3.959 13.195 1.00 97.75 92 ARG A C 1
ATOM 761 O O . ARG A 1 92 ? -7.523 -4.149 14.140 1.00 97.75 92 ARG A O 1
ATOM 768 N N . GLY A 1 93 ? -8.790 -2.754 12.933 1.00 97.88 93 GLY A N 1
ATOM 769 C CA . GLY A 1 93 ? -8.468 -1.554 13.713 1.00 97.88 93 GLY A CA 1
ATOM 770 C C . GLY A 1 93 ? -7.035 -1.038 13.519 1.00 97.88 93 GLY A C 1
ATOM 771 O O . GLY A 1 93 ? -6.583 -0.192 14.285 1.00 97.88 93 GLY A O 1
ATOM 772 N N . LEU A 1 94 ? -6.319 -1.517 12.496 1.00 98.31 94 LEU A N 1
ATOM 773 C CA . LEU A 1 94 ? -4.913 -1.181 12.228 1.00 98.31 94 LEU A CA 1
ATOM 774 C C . LEU A 1 94 ? -4.747 -0.022 11.237 1.00 98.31 94 LEU A C 1
ATOM 776 O O . LEU A 1 94 ? -3.665 0.553 11.143 1.00 98.31 94 LEU A O 1
ATOM 780 N N . LEU A 1 95 ? -5.808 0.354 10.514 1.00 98.06 95 LEU A N 1
ATOM 781 C CA . LEU A 1 95 ? -5.743 1.377 9.464 1.00 98.06 95 LEU A CA 1
ATOM 782 C C . LEU A 1 95 ? -5.171 2.710 9.969 1.00 98.06 95 LEU A C 1
ATOM 784 O O . LEU A 1 95 ? -4.291 3.284 9.337 1.00 98.06 95 LEU A O 1
ATOM 788 N N . GLN A 1 96 ? -5.634 3.190 11.124 1.00 97.62 96 GLN A N 1
ATOM 789 C CA . GLN A 1 96 ? -5.173 4.470 11.671 1.00 97.62 96 GLN A CA 1
ATOM 790 C C . GLN A 1 96 ? -3.697 4.442 12.068 1.00 97.62 96 GLN A C 1
ATOM 792 O O . GLN A 1 96 ? -3.027 5.462 11.961 1.00 97.62 96 GLN A O 1
ATOM 797 N N . GLN A 1 97 ? -3.179 3.292 12.507 1.00 97.81 97 GLN A N 1
ATOM 798 C CA . GLN A 1 97 ? -1.751 3.130 12.765 1.00 97.81 97 GLN A CA 1
ATOM 799 C C . GLN A 1 97 ? -0.968 3.153 11.450 1.00 97.81 97 GLN A C 1
ATOM 801 O O . GLN A 1 97 ? -0.034 3.937 11.310 1.00 97.81 97 GLN A O 1
ATOM 806 N N . ALA A 1 98 ? -1.402 2.354 10.474 1.00 97.69 98 ALA A N 1
ATOM 807 C CA . ALA A 1 98 ? -0.773 2.245 9.163 1.00 97.69 98 ALA A CA 1
ATOM 808 C C . ALA A 1 98 ? -0.696 3.592 8.412 1.00 97.69 98 ALA A C 1
ATOM 810 O O . ALA A 1 98 ? 0.225 3.814 7.637 1.00 97.69 98 ALA A O 1
ATOM 811 N N . LEU A 1 99 ? -1.635 4.511 8.648 1.00 97.12 99 LEU A N 1
ATOM 812 C CA . LEU A 1 99 ? -1.667 5.834 8.012 1.00 97.12 99 LEU A CA 1
ATOM 813 C C . LEU A 1 99 ? -0.774 6.890 8.680 1.00 97.12 99 LEU A C 1
ATOM 815 O O . LEU A 1 99 ? -0.642 7.988 8.142 1.00 97.12 99 LEU A O 1
ATOM 819 N N . ARG A 1 100 ? -0.166 6.609 9.841 1.00 97.12 100 ARG A N 1
ATOM 820 C CA . ARG A 1 100 ? 0.641 7.608 10.571 1.00 97.12 100 ARG A CA 1
ATOM 821 C C . ARG A 1 100 ? 1.879 8.041 9.798 1.00 97.12 100 ARG A C 1
ATOM 823 O O . ARG A 1 100 ? 2.237 9.215 9.832 1.00 97.12 100 ARG A O 1
ATOM 830 N N . SER A 1 101 ? 2.540 7.095 9.140 1.00 95.50 101 SER A N 1
ATOM 831 C CA . SER A 1 101 ? 3.709 7.347 8.302 1.00 95.50 101 SER A CA 1
ATOM 832 C C . SER A 1 101 ? 3.999 6.155 7.389 1.00 95.50 101 SER A C 1
ATOM 834 O O . SER A 1 101 ? 3.409 5.082 7.529 1.00 95.50 101 SER A O 1
ATOM 836 N N . SER A 1 102 ? 4.936 6.330 6.457 1.00 94.50 102 SER A N 1
ATOM 837 C CA . SER A 1 102 ? 5.493 5.235 5.657 1.00 94.50 102 SER A CA 1
ATOM 838 C C . SER A 1 102 ? 6.137 4.146 6.516 1.00 94.50 102 SER A C 1
ATOM 840 O O . SER A 1 102 ? 6.065 2.970 6.171 1.00 94.50 102 SER A O 1
ATOM 842 N N . GLU A 1 103 ? 6.760 4.518 7.631 1.00 95.25 103 GLU A N 1
ATOM 843 C CA . GLU A 1 103 ? 7.441 3.599 8.546 1.00 95.25 103 GLU A CA 1
ATOM 844 C C . GLU A 1 103 ? 6.432 2.764 9.335 1.00 95.25 103 GLU A C 1
ATOM 846 O O . GLU A 1 103 ? 6.565 1.545 9.388 1.00 95.25 103 GLU A O 1
ATOM 851 N N . GLU A 1 104 ? 5.384 3.389 9.883 1.00 97.19 104 GLU A N 1
ATOM 852 C CA . GLU A 1 104 ? 4.316 2.655 10.573 1.00 97.19 104 GLU A CA 1
ATOM 853 C C . GLU A 1 104 ? 3.547 1.749 9.610 1.00 97.19 104 GLU A C 1
ATOM 855 O O . GLU A 1 104 ? 3.209 0.622 9.965 1.00 97.19 104 GLU A O 1
ATOM 860 N N . TYR A 1 105 ? 3.324 2.192 8.371 1.00 97.31 105 TYR A N 1
ATOM 861 C CA . TYR A 1 105 ? 2.761 1.333 7.334 1.00 97.31 105 TYR A CA 1
ATOM 862 C C . TYR A 1 105 ? 3.624 0.090 7.096 1.00 97.31 105 TYR A C 1
ATOM 864 O O . TYR A 1 105 ? 3.118 -1.027 7.164 1.00 97.31 105 TYR A O 1
ATOM 872 N N . LYS A 1 106 ? 4.930 0.273 6.857 1.00 95.38 106 LYS A N 1
ATOM 873 C CA . LYS A 1 106 ? 5.884 -0.832 6.668 1.00 95.38 106 LYS A CA 1
ATOM 874 C C . LYS A 1 106 ? 5.836 -1.802 7.840 1.00 95.38 106 LYS A C 1
ATOM 87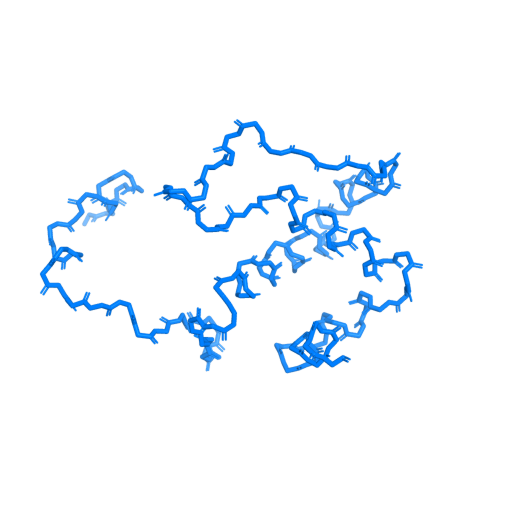6 O O . LYS A 1 106 ? 5.737 -3.001 7.618 1.00 95.38 106 LYS A O 1
ATOM 881 N N . LYS A 1 107 ? 5.827 -1.278 9.064 1.00 96.88 107 LYS A N 1
ATOM 882 C CA . LYS A 1 107 ? 5.729 -2.079 10.282 1.00 96.88 107 LYS A CA 1
ATOM 883 C C . LYS A 1 107 ? 4.468 -2.941 10.302 1.00 96.88 107 LYS A C 1
ATOM 885 O O . LYS A 1 107 ? 4.553 -4.142 10.483 1.00 96.88 107 LYS A O 1
ATOM 890 N N . VAL A 1 108 ? 3.303 -2.341 10.057 1.00 97.31 108 VAL A N 1
ATOM 891 C CA . VAL A 1 108 ? 2.008 -3.046 10.078 1.00 97.31 108 VAL A CA 1
ATOM 892 C C . VAL A 1 108 ? 1.893 -4.122 8.987 1.00 97.31 108 VAL A C 1
ATOM 894 O O . VAL A 1 108 ? 1.117 -5.063 9.142 1.00 97.31 108 VAL A O 1
ATOM 897 N N . ILE A 1 109 ? 2.602 -3.963 7.867 1.00 96.19 109 ILE A N 1
ATOM 898 C CA . ILE A 1 109 ? 2.508 -4.868 6.713 1.00 96.19 109 ILE A CA 1
ATOM 899 C C . ILE A 1 109 ? 3.568 -5.974 6.733 1.00 96.19 109 ILE A C 1
ATOM 901 O O . ILE A 1 109 ? 3.298 -7.064 6.232 1.00 96.19 109 ILE A O 1
ATOM 905 N N . LEU A 1 110 ? 4.764 -5.694 7.253 1.00 93.31 110 LEU A N 1
ATOM 906 C CA . LEU A 1 110 ? 5.918 -6.595 7.172 1.00 93.31 110 LEU A CA 1
ATOM 907 C C . LEU A 1 110 ? 6.194 -7.371 8.467 1.00 93.31 110 LEU A C 1
ATOM 909 O O . LEU A 1 110 ? 6.924 -8.360 8.407 1.00 93.31 110 LEU A O 1
ATOM 913 N N . GLU A 1 111 ? 5.642 -6.935 9.602 1.00 86.44 111 GLU A N 1
ATOM 914 C CA . GLU A 1 111 ? 5.747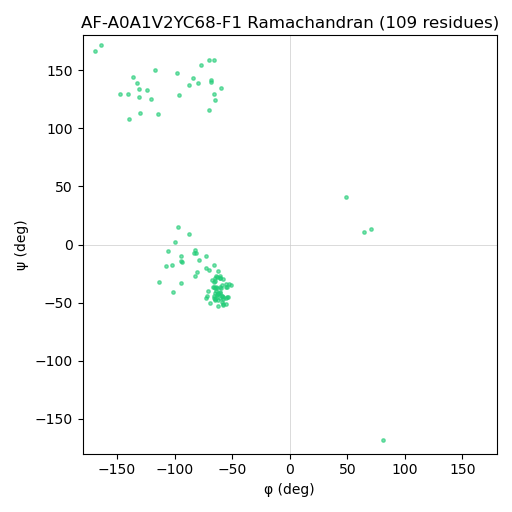 -7.600 10.915 1.00 86.44 111 GLU A CA 1
ATOM 915 C C . GLU A 1 111 ? 4.434 -8.297 11.302 1.00 86.44 111 GLU A C 1
ATOM 917 O O . GLU A 1 111 ? 4.517 -9.420 11.852 1.00 86.44 111 GLU A O 1
#

Secondary structure (DSSP, 8-state):
-PPPHHHHHT-THHHHS-S---EEETTEEE-SSSTTHHHHHHHHHHHTSGGGHHHHHHHTT-S----TT--TTT-S--HHHHHHHHHHHHHTT-HHHHTS-HHHHHHHHH-

pLDDT: mean 92.39, std 6.88, range [54.34, 98.38]

Sequence (111 aa):
MSKTSKEAKTYEKLKTSGELAKFQYNKVDWELEPKTLFYDWLYINALSLDINKHLANKLLEYDAFTDIEFNPEKSINCQAYSAALYVSLFRRGLLQQALRSSEEYKKVILE

Foldseek 3Di:
DDDDPVCVVVPVVVVVVDDDQFDADPNDTHGCPVVALVVLLVLLLVCPDPVNVVVLVVLLVDQAFDDPPDDCVVDVYDNRVSSNVNNVCVVVVNSVQLNPDSVSVCVVPVD

Nearest PDB structures (foldseek):
  8bat-assembly1_A  TM=8.963E-01  e=2.638E-08  Trichlorobacter lovleyi

Solvent-accessible surface area (backbone atoms only — not comparable to full-atom values): 6854 Å² total; per-residue (Å²): 131,88,76,53,75,69,58,60,76,67,36,67,62,69,78,72,66,64,75,90,80,60,49,75,58,98,92,41,81,37,65,63,70,63,76,42,55,64,60,36,49,52,50,43,53,54,41,67,34,78,92,31,40,70,58,43,57,58,53,63,78,55,93,78,64,76,53,93,82,61,39,75,95,81,38,81,66,46,70,26,55,32,51,48,50,42,46,52,28,50,78,70,68,42,40,71,54,33,68,73,39,74,65,43,27,48,48,72,74,76,107

Radius of gyration: 15.95 Å; Cα contacts (8 Å, |Δi|>4): 84; chains: 1; bounding box: 38×33×39 Å